Protein AF-A0A2E7HWZ7-F1 (afdb_monomer_lite)

Structure (mmCIF, N/CA/C/O backbone):
data_AF-A0A2E7HWZ7-F1
#
_entry.id   AF-A0A2E7HWZ7-F1
#
loop_
_atom_site.group_PDB
_atom_site.id
_atom_site.type_symbol
_atom_site.label_atom_id
_atom_site.label_alt_id
_atom_site.label_comp_id
_atom_site.label_asym_id
_atom_site.label_entity_id
_atom_site.label_seq_id
_atom_site.pdbx_PDB_ins_code
_atom_site.Cartn_x
_atom_site.Cartn_y
_atom_site.Cartn_z
_atom_site.occupancy
_atom_site.B_iso_or_equiv
_atom_site.auth_seq_id
_atom_site.auth_comp_id
_atom_site.auth_asym_id
_atom_site.auth_atom_id
_atom_site.pdbx_PDB_model_num
ATOM 1 N N . MET A 1 1 ? 28.395 -10.153 -19.623 1.00 35.53 1 MET A N 1
ATOM 2 C CA . MET A 1 1 ? 27.430 -10.235 -18.507 1.00 35.53 1 MET A CA 1
ATOM 3 C C . MET A 1 1 ? 26.573 -8.982 -18.585 1.00 35.53 1 MET A C 1
ATOM 5 O O . MET A 1 1 ? 27.119 -7.900 -18.436 1.00 35.53 1 MET A O 1
ATOM 9 N N . VAL A 1 2 ? 25.294 -9.094 -18.949 1.00 43.09 2 VAL A N 1
ATOM 10 C CA . VAL A 1 2 ? 24.379 -7.941 -18.939 1.00 43.09 2 VAL A CA 1
ATOM 11 C C . VAL A 1 2 ? 23.966 -7.719 -17.490 1.00 43.09 2 VAL A C 1
ATOM 13 O O . VAL A 1 2 ? 23.347 -8.595 -16.886 1.00 43.09 2 VAL A O 1
ATOM 16 N N . ALA A 1 3 ? 24.348 -6.576 -16.921 1.00 45.44 3 ALA A N 1
ATOM 17 C CA . ALA A 1 3 ? 23.726 -6.097 -15.699 1.00 45.44 3 ALA A CA 1
ATOM 18 C C . ALA A 1 3 ? 22.236 -5.924 -16.015 1.00 45.44 3 ALA A C 1
ATOM 20 O O . ALA A 1 3 ? 21.878 -5.119 -16.874 1.00 45.44 3 ALA A O 1
ATOM 21 N N . LYS A 1 4 ? 21.379 -6.745 -15.394 1.00 47.28 4 LYS A N 1
ATOM 22 C CA . LYS A 1 4 ? 19.930 -6.529 -15.424 1.00 47.28 4 LYS A CA 1
ATOM 23 C C . LYS A 1 4 ? 19.714 -5.095 -14.963 1.00 47.28 4 LYS A C 1
ATOM 25 O O . LYS A 1 4 ? 20.121 -4.771 -13.849 1.00 47.28 4 LYS A O 1
ATOM 30 N N . SER A 1 5 ? 19.145 -4.260 -15.832 1.00 48.75 5 SER A N 1
ATOM 31 C CA . SER A 1 5 ? 18.728 -2.909 -15.480 1.00 48.75 5 SER A CA 1
ATOM 32 C C . SER A 1 5 ? 18.062 -2.966 -14.113 1.00 48.75 5 SER A C 1
ATOM 34 O O . SER A 1 5 ? 17.180 -3.801 -13.900 1.00 48.75 5 SER A O 1
ATOM 36 N N . ILE A 1 6 ? 18.526 -2.139 -13.177 1.00 52.41 6 ILE A N 1
ATOM 37 C CA . ILE A 1 6 ? 17.752 -1.828 -11.982 1.00 52.41 6 ILE A CA 1
ATOM 38 C C . ILE A 1 6 ? 16.476 -1.209 -12.541 1.00 52.41 6 ILE A C 1
ATOM 40 O O . ILE A 1 6 ? 16.469 -0.048 -12.931 1.00 52.41 6 ILE A O 1
ATOM 44 N N . SER A 1 7 ? 15.436 -2.022 -12.719 1.00 58.12 7 SER A N 1
ATOM 45 C CA . SER A 1 7 ? 14.079 -1.533 -12.916 1.00 58.12 7 SER A CA 1
ATOM 46 C C . SER A 1 7 ? 13.859 -0.489 -11.827 1.00 58.12 7 SER A C 1
ATOM 48 O O . SER A 1 7 ? 14.233 -0.773 -10.693 1.00 58.12 7 SER A O 1
ATOM 50 N N . ASP A 1 8 ? 13.339 0.698 -12.139 1.00 65.56 8 ASP A N 1
ATOM 51 C CA . ASP A 1 8 ? 13.092 1.757 -11.154 1.00 65.56 8 ASP A CA 1
ATOM 52 C C . ASP A 1 8 ? 12.152 1.257 -10.041 1.00 65.56 8 ASP A C 1
ATOM 54 O O . ASP A 1 8 ? 10.927 1.395 -10.115 1.00 65.56 8 ASP A O 1
ATOM 58 N N . VAL A 1 9 ? 12.729 0.608 -9.02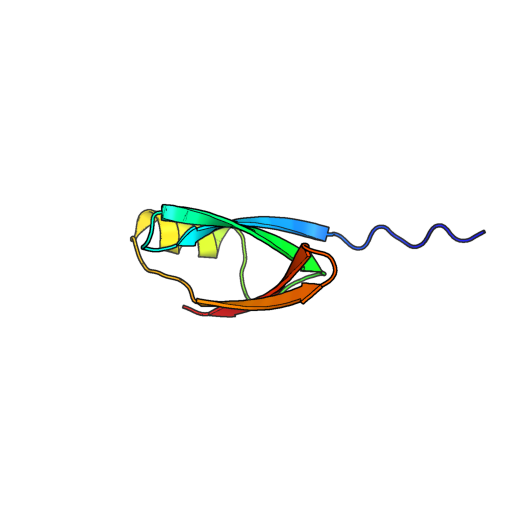6 1.00 69.06 9 VAL A N 1
ATOM 59 C CA . VAL A 1 9 ? 12.021 0.123 -7.849 1.00 69.06 9 VAL A CA 1
ATOM 60 C C . VAL A 1 9 ? 11.829 1.325 -6.949 1.00 69.06 9 VAL A C 1
ATOM 62 O O . VAL A 1 9 ? 12.771 1.824 -6.333 1.00 69.06 9 VAL A O 1
ATOM 65 N N . GLN A 1 10 ? 10.591 1.792 -6.870 1.00 83.00 10 GLN A N 1
ATOM 66 C CA . GLN A 1 10 ? 10.212 2.851 -5.946 1.00 83.00 10 GLN A CA 1
ATOM 67 C C . GLN A 1 10 ? 9.724 2.229 -4.641 1.00 83.00 10 GLN A C 1
ATOM 69 O O . GLN A 1 10 ? 9.121 1.155 -4.638 1.00 83.00 10 GLN A O 1
ATOM 74 N N . THR A 1 11 ? 9.978 2.905 -3.522 1.00 88.31 11 THR A N 1
ATOM 75 C CA . THR A 1 11 ? 9.449 2.496 -2.218 1.00 88.31 11 THR A CA 1
ATOM 76 C C . THR A 1 11 ? 8.566 3.582 -1.635 1.00 88.31 11 THR A C 1
ATOM 78 O O . THR A 1 11 ? 8.864 4.768 -1.760 1.00 88.31 11 THR A O 1
ATOM 81 N N . PHE A 1 12 ? 7.474 3.180 -0.990 1.00 87.38 12 PHE A N 1
ATOM 82 C CA . PHE A 1 12 ? 6.609 4.092 -0.247 1.00 87.38 12 PHE A CA 1
ATOM 83 C C . PHE A 1 12 ? 6.109 3.434 1.037 1.00 87.38 12 PHE A C 1
ATOM 85 O O . PHE A 1 12 ? 6.132 2.209 1.176 1.00 87.38 12 PHE A O 1
ATOM 92 N N . LYS A 1 13 ? 5.677 4.260 1.992 1.00 91.31 13 LYS A N 1
ATOM 93 C CA . LYS A 1 13 ? 5.156 3.807 3.281 1.00 91.31 13 LYS A CA 1
ATOM 94 C C . LYS A 1 13 ? 3.717 4.261 3.458 1.00 91.31 13 LYS A C 1
ATOM 96 O O . LYS A 1 13 ? 3.394 5.398 3.125 1.00 91.31 13 LYS A O 1
ATOM 101 N N . ILE A 1 14 ? 2.885 3.385 4.008 1.00 89.56 14 ILE A N 1
ATOM 102 C CA . ILE A 1 14 ? 1.516 3.701 4.420 1.00 89.56 14 ILE A CA 1
ATOM 103 C C . ILE A 1 14 ? 1.335 3.289 5.868 1.00 89.56 14 ILE A C 1
ATOM 105 O O . ILE A 1 14 ? 1.751 2.204 6.270 1.00 89.56 14 ILE A O 1
ATOM 109 N N . GLN A 1 15 ? 0.694 4.165 6.630 1.00 91.94 15 GLN A N 1
ATOM 110 C CA . GLN A 1 15 ? 0.219 3.859 7.965 1.00 91.94 15 GLN A CA 1
ATOM 111 C C . GLN A 1 15 ? -1.225 3.366 7.875 1.00 91.94 15 GLN A C 1
ATOM 113 O O . GLN A 1 15 ? -2.073 3.998 7.248 1.00 91.94 15 GLN A O 1
ATOM 118 N N . SER A 1 16 ? -1.492 2.221 8.485 1.00 90.25 16 SER A N 1
ATOM 119 C CA . SER A 1 16 ? -2.839 1.675 8.623 1.00 90.25 16 SER A CA 1
ATOM 120 C C . SER A 1 16 ? -3.630 2.386 9.730 1.00 90.25 16 SER A C 1
ATOM 122 O O . SER A 1 16 ? -3.039 3.069 10.573 1.00 90.25 16 SER A O 1
ATOM 124 N N . PRO A 1 17 ? -4.959 2.188 9.799 1.00 87.19 17 PRO A N 1
ATOM 125 C CA . PRO A 1 17 ? -5.779 2.740 10.879 1.00 87.19 17 PRO A CA 1
ATOM 126 C C . PRO A 1 17 ? -5.356 2.294 12.289 1.00 87.19 17 PRO A C 1
ATOM 128 O O . PRO A 1 17 ? -5.600 3.016 13.250 1.00 87.19 17 PRO A O 1
ATOM 131 N N . THR A 1 18 ? -4.704 1.133 12.427 1.00 92.81 18 THR A N 1
ATOM 132 C CA . THR A 1 18 ? -4.162 0.623 13.703 1.00 92.81 18 THR A CA 1
ATOM 133 C C . THR A 1 18 ? -2.819 1.256 14.080 1.00 92.81 18 THR A C 1
ATOM 135 O O . THR A 1 18 ? -2.305 1.006 15.167 1.00 92.81 18 THR A O 1
ATOM 138 N N . GLY A 1 19 ? -2.244 2.088 13.205 1.00 91.44 19 GLY A N 1
ATOM 139 C CA . GLY A 1 19 ? -0.942 2.724 13.399 1.00 91.44 19 GLY A CA 1
ATOM 140 C C . GLY A 1 19 ? 0.240 1.919 12.858 1.00 91.44 19 GLY A C 1
ATOM 141 O O . GLY A 1 19 ? 1.367 2.412 12.877 1.00 91.44 19 GLY A O 1
ATOM 142 N N . GLU A 1 20 ? 0.013 0.714 12.332 1.00 94.69 20 GLU A N 1
ATOM 143 C CA . GLU A 1 20 ? 1.078 -0.103 11.748 1.00 94.69 20 GLU A CA 1
ATOM 144 C C . GLU A 1 20 ? 1.558 0.502 10.427 1.00 94.69 20 GLU A C 1
ATOM 146 O O . GLU A 1 20 ? 0.746 0.862 9.569 1.00 94.69 20 GLU A O 1
ATOM 151 N N . ILE A 1 21 ? 2.879 0.595 10.258 1.00 94.06 21 ILE A N 1
ATOM 152 C CA . ILE A 1 21 ? 3.512 1.150 9.061 1.00 94.06 21 ILE A CA 1
ATOM 153 C C . ILE A 1 21 ? 3.947 0.010 8.143 1.00 94.06 21 ILE A C 1
ATOM 155 O O . ILE A 1 21 ? 4.819 -0.787 8.487 1.00 94.06 21 ILE A O 1
ATOM 159 N N . TYR A 1 22 ? 3.400 -0.004 6.933 1.00 93.38 22 TYR A N 1
ATOM 160 C CA . TYR A 1 22 ? 3.768 -0.930 5.871 1.00 93.38 22 TYR A CA 1
ATOM 161 C C . TYR A 1 22 ? 4.681 -0.237 4.866 1.00 93.38 22 TYR A C 1
ATOM 163 O O . TYR A 1 22 ? 4.397 0.879 4.431 1.00 93.38 22 TYR A O 1
ATOM 171 N N . SER A 1 23 ? 5.773 -0.901 4.483 1.00 94.44 23 SER A N 1
ATOM 172 C CA . SER A 1 23 ? 6.689 -0.429 3.443 1.00 94.44 23 SER A CA 1
ATOM 173 C C . SER A 1 23 ? 6.502 -1.271 2.187 1.00 94.44 23 SER A C 1
ATOM 175 O O . SER A 1 23 ? 6.705 -2.484 2.220 1.00 94.44 23 SER A O 1
ATOM 177 N N . PHE A 1 24 ? 6.132 -0.627 1.085 1.00 92.81 24 PHE A N 1
ATOM 178 C CA . PHE A 1 24 ? 5.857 -1.275 -0.192 1.00 92.81 24 PHE A CA 1
ATOM 179 C C . PHE A 1 24 ? 6.941 -0.966 -1.216 1.00 92.81 24 PHE A C 1
ATOM 181 O O . PHE A 1 24 ? 7.435 0.160 -1.285 1.00 92.81 24 PHE A O 1
ATOM 188 N N . GLN A 1 25 ? 7.272 -1.962 -2.032 1.00 92.56 25 GLN A N 1
ATOM 189 C CA . GLN A 1 25 ? 8.017 -1.801 -3.275 1.00 92.56 25 GLN A CA 1
ATOM 190 C C . GLN A 1 25 ? 7.050 -1.705 -4.453 1.00 92.56 25 GLN A C 1
ATOM 192 O O . GLN A 1 25 ? 6.007 -2.359 -4.465 1.00 92.56 25 GLN A O 1
ATOM 197 N N . VAL A 1 26 ? 7.418 -0.920 -5.459 1.00 88.31 26 VAL A N 1
ATOM 198 C CA . VAL A 1 26 ? 6.672 -0.759 -6.705 1.00 88.31 26 VAL A CA 1
ATOM 199 C C . VAL A 1 26 ? 7.605 -0.988 -7.874 1.00 88.31 26 VAL A C 1
ATOM 201 O O . VAL A 1 26 ? 8.658 -0.359 -7.958 1.00 88.31 26 VAL A O 1
ATOM 204 N N . ASN A 1 27 ? 7.174 -1.835 -8.803 1.00 85.25 27 ASN A N 1
ATOM 205 C CA . ASN A 1 27 ? 7.849 -2.031 -10.076 1.00 85.25 27 ASN A CA 1
ATOM 206 C C . ASN A 1 27 ? 7.072 -1.278 -11.162 1.00 85.25 27 ASN A C 1
ATOM 208 O O . ASN A 1 27 ? 6.037 -1.754 -11.625 1.00 85.25 27 ASN A O 1
ATOM 212 N N . GLY A 1 28 ? 7.562 -0.102 -11.558 1.00 80.81 28 GLY A N 1
ATOM 213 C CA . GLY A 1 28 ? 6.911 0.736 -12.570 1.00 80.81 28 GLY A CA 1
ATOM 214 C C . GLY A 1 28 ? 5.727 1.552 -12.036 1.00 80.81 28 GLY A C 1
ATOM 215 O O . GLY A 1 28 ? 5.709 1.959 -10.879 1.00 80.81 28 GLY A O 1
ATOM 216 N N . PHE A 1 29 ? 4.749 1.847 -12.893 1.00 81.31 29 PHE A N 1
ATOM 217 C CA . PHE A 1 29 ? 3.579 2.655 -12.536 1.00 81.31 29 PHE A CA 1
ATOM 218 C C . PHE A 1 29 ? 2.381 1.769 -12.167 1.00 81.31 29 PHE A C 1
ATOM 220 O O . PHE A 1 29 ? 1.972 0.926 -12.961 1.00 81.31 29 PHE A O 1
ATOM 227 N N . ILE A 1 30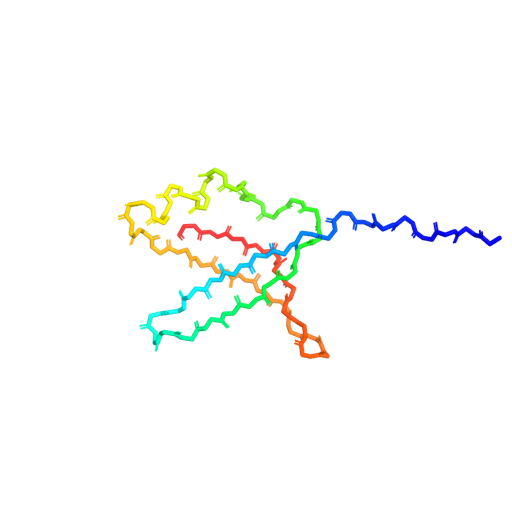 ? 1.791 1.987 -10.985 1.00 83.44 30 ILE A N 1
ATOM 228 C CA . ILE A 1 30 ? 0.656 1.196 -10.454 1.00 83.44 30 ILE A CA 1
ATOM 229 C C . ILE A 1 30 ? -0.647 2.000 -10.319 1.00 83.44 30 ILE A C 1
ATOM 231 O O . ILE A 1 30 ? -1.513 1.664 -9.510 1.00 83.44 30 ILE A O 1
ATOM 235 N N . GLY A 1 31 ? -0.784 3.068 -11.109 1.00 77.12 31 GLY A N 1
ATOM 236 C CA . GLY A 1 31 ? -1.984 3.908 -11.144 1.00 77.12 31 GLY A CA 1
ATOM 237 C C . GLY A 1 31 ? -1.942 5.137 -10.237 1.00 77.12 31 GLY A C 1
ATOM 238 O O . GLY A 1 31 ? -2.891 5.907 -10.256 1.00 77.12 31 GLY A O 1
ATOM 239 N N . PHE A 1 32 ? -0.862 5.351 -9.480 1.00 80.06 32 PHE A N 1
ATOM 240 C CA . PHE A 1 32 ? -0.720 6.485 -8.561 1.00 80.06 32 PHE A CA 1
ATOM 241 C C . PHE A 1 32 ? 0.622 7.191 -8.735 1.00 80.06 32 PHE A C 1
ATOM 243 O O . PHE A 1 32 ? 1.655 6.556 -8.959 1.00 80.06 32 PHE A O 1
ATOM 250 N N . THR A 1 33 ? 0.599 8.517 -8.612 1.00 82.56 33 THR A N 1
ATOM 251 C CA . THR A 1 33 ? 1.796 9.366 -8.571 1.00 82.56 33 THR A CA 1
ATOM 252 C C . THR A 1 33 ? 2.058 9.833 -7.136 1.00 82.56 33 THR A C 1
ATOM 254 O O . THR A 1 33 ? 1.128 9.866 -6.323 1.00 82.56 33 THR A O 1
ATOM 257 N N . PRO A 1 34 ? 3.291 10.256 -6.802 1.00 81.00 34 PRO A N 1
ATOM 258 C CA . PRO A 1 34 ? 3.587 10.828 -5.488 1.00 81.00 34 PRO A CA 1
ATOM 259 C C . PRO A 1 34 ? 2.680 12.011 -5.118 1.00 81.00 34 PRO A C 1
ATOM 261 O O . PRO A 1 34 ? 2.269 12.131 -3.967 1.00 81.00 34 PRO A O 1
ATOM 264 N N . SER A 1 35 ? 2.327 12.859 -6.090 1.00 84.88 35 SER A N 1
ATOM 265 C CA . SER A 1 35 ? 1.420 13.994 -5.878 1.00 84.88 35 SER A CA 1
ATOM 266 C C . SER A 1 35 ? 0.011 13.548 -5.484 1.00 84.88 35 SER A C 1
ATOM 268 O O . SER A 1 35 ? -0.566 14.138 -4.578 1.00 84.88 35 SER A O 1
ATOM 270 N N . HIS A 1 36 ? -0.505 12.482 -6.103 1.00 85.31 36 HIS A N 1
ATOM 271 C CA . HIS A 1 36 ? -1.823 11.925 -5.784 1.00 85.31 36 HIS A CA 1
ATOM 272 C C . HIS A 1 36 ? -1.844 11.348 -4.358 1.00 85.31 36 HIS A C 1
ATOM 274 O O . HIS A 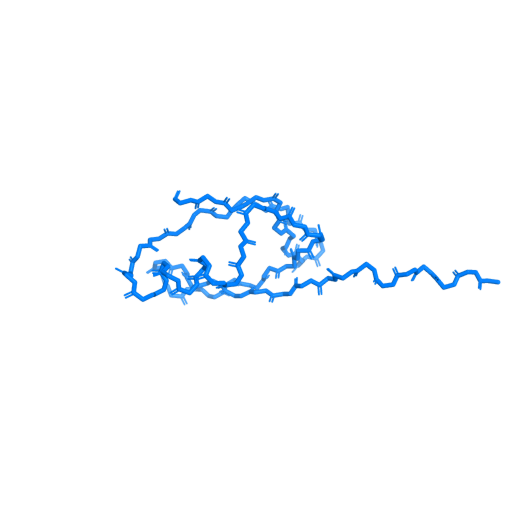1 36 ? -2.726 11.655 -3.568 1.00 85.31 36 HIS A O 1
ATOM 280 N N . ILE A 1 37 ? -0.806 10.600 -3.961 1.00 84.31 37 ILE A N 1
ATOM 281 C CA . ILE A 1 37 ? -0.681 10.105 -2.576 1.00 84.31 37 ILE A CA 1
ATOM 282 C C . ILE A 1 37 ? -0.612 11.263 -1.574 1.00 84.31 37 ILE A C 1
ATOM 284 O O . ILE A 1 37 ? -1.229 11.207 -0.511 1.00 84.31 37 ILE A O 1
ATOM 288 N N . LYS A 1 38 ? 0.119 12.331 -1.910 1.00 86.44 38 LYS A N 1
ATOM 289 C CA . LYS A 1 38 ? 0.221 13.518 -1.058 1.00 86.44 38 LYS A CA 1
ATOM 290 C C . LYS A 1 38 ? -1.125 14.225 -0.889 1.00 86.44 38 LYS A C 1
ATOM 292 O O . LYS A 1 38 ? -1.399 14.731 0.193 1.00 86.44 38 LYS A O 1
ATOM 297 N N . GLU A 1 39 ? -1.966 14.243 -1.918 1.00 90.25 39 GLU A N 1
ATOM 298 C CA . GLU A 1 39 ? -3.326 14.778 -1.826 1.00 90.25 39 GLU A CA 1
ATOM 299 C C . GLU A 1 39 ? -4.156 14.019 -0.783 1.00 90.25 39 GLU A C 1
ATOM 301 O O . GLU A 1 39 ? -4.685 14.642 0.135 1.00 90.25 39 GLU A O 1
ATOM 306 N N . HIS A 1 40 ? -4.176 12.685 -0.840 1.00 90.38 40 HIS A N 1
ATOM 307 C CA . HIS A 1 40 ? -4.864 11.846 0.154 1.00 90.38 40 HIS A CA 1
ATOM 308 C C . HIS A 1 40 ? -4.327 12.059 1.574 1.00 90.38 40 HIS A C 1
ATOM 310 O O . HIS A 1 40 ? -5.096 12.119 2.531 1.00 90.38 40 HIS A O 1
ATOM 316 N N . GLN A 1 41 ? -3.011 12.252 1.723 1.00 86.00 41 GLN A N 1
ATOM 317 C CA . GLN A 1 41 ? -2.405 12.577 3.018 1.00 86.00 41 GLN A CA 1
ATOM 318 C C . GLN A 1 41 ? -2.875 13.927 3.572 1.00 86.00 41 GLN A C 1
ATOM 320 O O . GLN A 1 41 ? -3.099 14.043 4.773 1.00 86.00 41 GLN A O 1
ATOM 325 N N . VAL A 1 42 ? -3.012 14.945 2.718 1.00 90.62 42 VAL A N 1
ATOM 326 C CA . VAL A 1 42 ? -3.457 16.287 3.127 1.00 90.62 42 VAL A CA 1
ATOM 327 C C . VAL A 1 42 ? -4.952 16.303 3.438 1.00 90.62 42 VAL A C 1
ATOM 329 O O . VAL A 1 42 ? -5.363 16.957 4.393 1.00 90.62 42 VAL A O 1
ATOM 332 N N . THR A 1 43 ? -5.766 15.588 2.659 1.00 91.44 43 THR A N 1
ATOM 333 C CA . THR A 1 43 ? -7.223 15.533 2.855 1.00 91.44 43 THR A CA 1
ATOM 334 C C . THR A 1 43 ? -7.646 14.550 3.946 1.00 91.44 43 THR A C 1
ATOM 336 O O . THR A 1 43 ? -8.786 14.605 4.400 1.00 91.44 43 THR A O 1
ATOM 339 N N . GLY A 1 44 ? -6.750 13.658 4.378 1.00 88.19 44 GLY A N 1
ATOM 340 C CA . GLY A 1 44 ? -7.076 12.571 5.300 1.00 88.19 44 GLY A CA 1
ATOM 341 C C . GLY A 1 44 ? -7.908 11.459 4.654 1.00 88.19 44 GLY A C 1
ATOM 342 O O . GLY A 1 44 ? -8.519 10.664 5.368 1.00 88.19 44 GLY A O 1
ATOM 343 N N . SER A 1 45 ? -7.949 11.399 3.320 1.00 90.12 45 SER A N 1
ATOM 344 C CA . SER A 1 45 ? -8.677 10.359 2.591 1.00 90.12 45 SER A CA 1
ATOM 345 C C . SER A 1 45 ? -7.844 9.073 2.564 1.00 90.12 45 SER A C 1
ATOM 347 O O . SER A 1 45 ? -6.673 9.124 2.18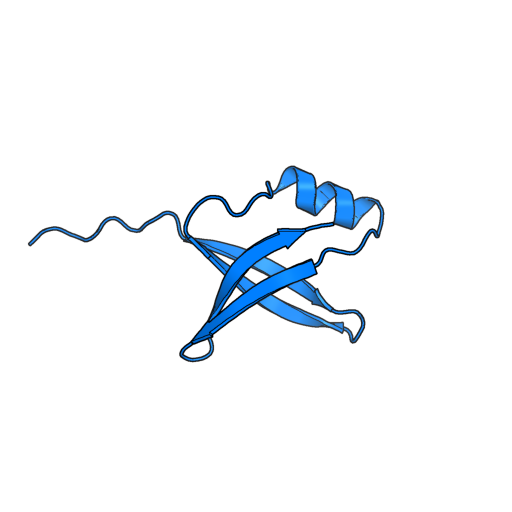0 1.00 90.12 45 SER A O 1
ATOM 349 N N . PRO A 1 46 ? -8.391 7.913 2.969 1.00 90.94 46 PRO A N 1
ATOM 350 C CA . PRO A 1 46 ? -7.653 6.658 2.902 1.00 90.94 46 PRO A CA 1
ATOM 351 C C . PRO A 1 46 ? -7.356 6.271 1.446 1.00 90.94 46 PRO A C 1
ATOM 353 O O . PRO A 1 46 ? -7.912 6.835 0.510 1.00 90.94 46 PRO A O 1
ATOM 356 N N . VAL A 1 47 ? -6.455 5.305 1.274 1.00 90.62 47 VAL A N 1
ATOM 357 C CA . VAL A 1 47 ? -6.227 4.611 0.001 1.00 90.62 47 VAL A CA 1
ATOM 358 C C . VAL A 1 47 ? -6.179 3.113 0.262 1.00 90.62 47 VAL A C 1
ATOM 360 O O . VAL A 1 47 ? -5.734 2.661 1.321 1.00 90.62 47 VAL A O 1
ATOM 363 N N . THR A 1 48 ? -6.581 2.327 -0.727 1.00 92.25 48 THR A N 1
ATOM 364 C CA . THR A 1 48 ? -6.487 0.870 -0.708 1.00 92.25 48 THR A CA 1
ATOM 365 C C . THR A 1 48 ? -5.299 0.409 -1.546 1.00 92.25 48 THR A C 1
ATOM 367 O O . THR A 1 48 ? -5.216 0.672 -2.745 1.00 92.25 48 THR A O 1
ATOM 370 N N . VAL A 1 49 ? -4.380 -0.341 -0.931 1.00 91.88 49 VAL A N 1
ATOM 371 C CA . VAL A 1 49 ? -3.224 -0.930 -1.625 1.00 91.88 49 VAL A CA 1
ATOM 372 C C . VAL A 1 49 ? -3.414 -2.428 -1.791 1.00 91.88 49 VAL A C 1
ATOM 374 O O . VAL A 1 49 ? -3.503 -3.171 -0.815 1.00 91.88 49 VAL A O 1
ATOM 377 N N . ARG A 1 50 ? -3.413 -2.895 -3.042 1.00 93.50 50 ARG A N 1
ATOM 378 C CA . ARG A 1 50 ? -3.319 -4.323 -3.365 1.00 93.50 50 ARG A CA 1
ATOM 379 C C . ARG A 1 50 ? -1.861 -4.692 -3.569 1.00 93.50 50 ARG A C 1
ATOM 381 O O . ARG A 1 50 ? -1.170 -4.097 -4.400 1.00 93.50 50 ARG A O 1
ATOM 388 N N . TYR A 1 51 ? -1.406 -5.709 -2.853 1.00 94.31 51 TYR A N 1
ATOM 389 C CA . TYR A 1 51 ? -0.012 -6.130 -2.864 1.00 94.31 51 TYR A CA 1
ATOM 390 C C . TYR A 1 51 ? 0.135 -7.651 -2.912 1.00 94.31 51 TYR A C 1
ATOM 392 O O . TYR A 1 51 ? -0.793 -8.395 -2.598 1.00 94.31 51 TYR A O 1
ATOM 400 N N . ILE A 1 52 ? 1.328 -8.094 -3.298 1.00 94.88 52 ILE A N 1
ATOM 401 C CA . ILE A 1 52 ? 1.796 -9.474 -3.182 1.00 94.88 52 ILE A CA 1
ATOM 402 C C . ILE A 1 52 ? 2.852 -9.501 -2.076 1.00 94.88 52 ILE A C 1
ATOM 404 O O . ILE A 1 52 ? 3.749 -8.659 -2.065 1.00 94.88 52 ILE A O 1
ATOM 408 N N . SER A 1 53 ? 2.748 -10.454 -1.150 1.00 95.19 53 SER A N 1
ATOM 409 C CA . SER A 1 53 ? 3.773 -10.700 -0.130 1.00 95.19 53 SER A CA 1
ATOM 410 C C . SER A 1 53 ? 4.667 -11.854 -0.573 1.00 95.19 53 SER A C 1
ATOM 412 O O . SER A 1 53 ? 4.169 -12.934 -0.888 1.00 95.19 53 SER A O 1
ATOM 414 N N . SER A 1 54 ? 5.978 -11.630 -0.625 1.00 91.44 54 SER A N 1
ATOM 415 C CA . SER A 1 54 ? 6.964 -12.658 -0.966 1.00 91.44 54 SER A CA 1
ATOM 416 C C . SER A 1 54 ? 8.268 -12.390 -0.229 1.00 91.44 54 SER A C 1
ATOM 418 O O . SER A 1 54 ? 8.785 -11.280 -0.296 1.00 91.44 54 SER A O 1
ATOM 420 N N . ASN A 1 55 ? 8.805 -13.387 0.482 1.00 92.12 55 ASN A N 1
ATOM 421 C CA . ASN A 1 55 ? 10.057 -13.267 1.247 1.00 92.12 55 ASN A CA 1
ATOM 422 C C . ASN A 1 55 ? 10.107 -12.017 2.153 1.00 92.12 55 ASN A C 1
ATOM 424 O O . ASN A 1 55 ? 11.091 -11.282 2.144 1.00 92.12 55 ASN A O 1
ATOM 428 N N . ASN A 1 56 ? 9.021 -11.737 2.886 1.00 90.31 56 ASN A N 1
ATOM 429 C CA . ASN A 1 56 ? 8.865 -10.547 3.739 1.00 90.31 56 ASN A CA 1
ATOM 430 C C . ASN A 1 56 ? 8.913 -9.193 3.001 1.00 90.31 56 ASN A C 1
ATOM 432 O O . ASN A 1 56 ? 8.971 -8.144 3.642 1.00 90.31 56 ASN A O 1
ATOM 436 N N . VAL A 1 57 ? 8.839 -9.193 1.670 1.00 92.38 57 VAL A N 1
ATOM 437 C CA . VAL A 1 57 ? 8.715 -7.990 0.847 1.00 92.38 57 VAL A CA 1
ATOM 438 C C . VAL A 1 57 ? 7.269 -7.834 0.398 1.00 92.38 57 VAL A C 1
ATOM 440 O O . VAL A 1 57 ? 6.666 -8.764 -0.142 1.00 92.38 57 VAL A O 1
ATOM 443 N N . LEU A 1 58 ? 6.719 -6.636 0.597 1.00 95.31 58 LEU A N 1
ATOM 444 C CA . LEU A 1 58 ? 5.398 -6.264 0.106 1.00 95.31 58 LEU A CA 1
ATOM 445 C C . LEU A 1 58 ? 5.549 -5.536 -1.228 1.00 95.31 58 LEU A C 1
ATOM 447 O O . LEU A 1 58 ? 6.093 -4.435 -1.284 1.00 95.31 58 LEU A O 1
ATOM 451 N N . ILE A 1 59 ? 5.070 -6.147 -2.306 1.00 93.69 59 ILE A N 1
ATOM 452 C CA . ILE A 1 59 ? 5.130 -5.582 -3.655 1.00 93.69 59 ILE A CA 1
ATOM 453 C C . ILE A 1 59 ? 3.745 -5.050 -4.002 1.00 93.69 59 ILE A C 1
ATOM 455 O O . ILE A 1 59 ? 2.815 -5.829 -4.218 1.00 93.69 59 ILE A O 1
ATOM 459 N N . ALA A 1 60 ? 3.588 -3.730 -4.039 1.00 93.00 60 ALA A N 1
ATOM 460 C CA . ALA A 1 60 ? 2.337 -3.103 -4.433 1.00 93.00 60 ALA A CA 1
ATOM 461 C C . ALA A 1 60 ? 2.109 -3.282 -5.941 1.00 93.00 60 ALA A C 1
ATOM 463 O O . ALA A 1 60 ? 2.995 -3.060 -6.763 1.00 93.00 60 ALA A O 1
ATOM 464 N N . THR A 1 61 ? 0.894 -3.699 -6.288 1.00 92.06 61 THR A N 1
ATOM 465 C CA . THR A 1 61 ? 0.474 -3.999 -7.668 1.00 92.06 61 THR A CA 1
ATOM 466 C C . THR A 1 61 ? -0.598 -3.038 -8.162 1.00 92.06 61 THR A C 1
ATOM 468 O O . THR A 1 61 ? -0.738 -2.837 -9.365 1.00 92.06 61 THR A O 1
ATOM 471 N N . LYS A 1 62 ? -1.356 -2.438 -7.238 1.00 90.00 62 LYS A N 1
ATOM 472 C CA . LYS A 1 62 ? -2.380 -1.438 -7.529 1.00 90.00 62 LYS A CA 1
ATOM 473 C C . LYS A 1 62 ? -2.647 -0.592 -6.289 1.00 90.00 62 LYS A C 1
ATOM 475 O O . LYS A 1 62 ? -2.705 -1.138 -5.186 1.00 90.00 62 LYS A O 1
ATOM 480 N N . ILE A 1 63 ? -2.859 0.701 -6.490 1.00 90.12 63 ILE A N 1
ATOM 481 C CA . ILE A 1 63 ? -3.434 1.599 -5.485 1.00 90.12 63 ILE A CA 1
ATOM 482 C C . ILE A 1 63 ? -4.777 2.095 -6.029 1.00 90.12 63 ILE A C 1
ATOM 484 O O . ILE A 1 63 ? -4.921 2.283 -7.239 1.00 90.12 63 ILE A O 1
ATOM 488 N N . THR A 1 64 ? -5.770 2.216 -5.157 1.00 90.50 64 THR A N 1
ATOM 489 C CA . THR A 1 64 ? -7.05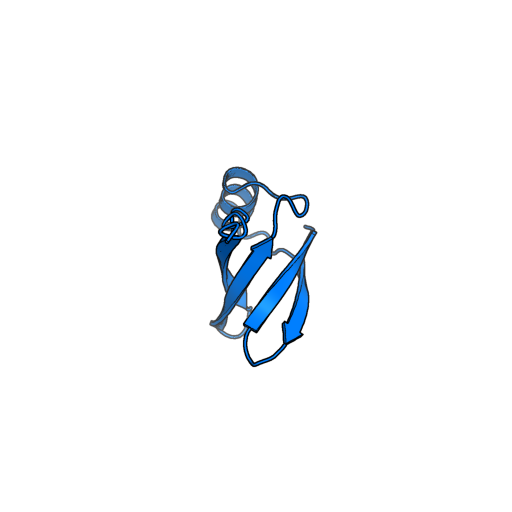9 2.859 -5.435 1.00 90.50 64 THR A CA 1
ATOM 490 C C . THR A 1 64 ? -7.422 3.782 -4.287 1.00 90.50 64 THR A C 1
ATOM 492 O O . THR A 1 64 ? -6.978 3.557 -3.162 1.00 90.50 64 THR A O 1
ATOM 495 N N . ASP A 1 65 ? -8.238 4.781 -4.582 1.00 89.38 65 ASP A N 1
ATOM 496 C CA . ASP A 1 65 ? -8.951 5.606 -3.607 1.00 89.38 65 ASP A CA 1
ATOM 497 C C . ASP A 1 65 ? -9.825 4.764 -2.658 1.00 89.38 65 ASP A C 1
ATOM 499 O O . ASP A 1 65 ? -10.234 3.638 -3.052 1.00 89.38 65 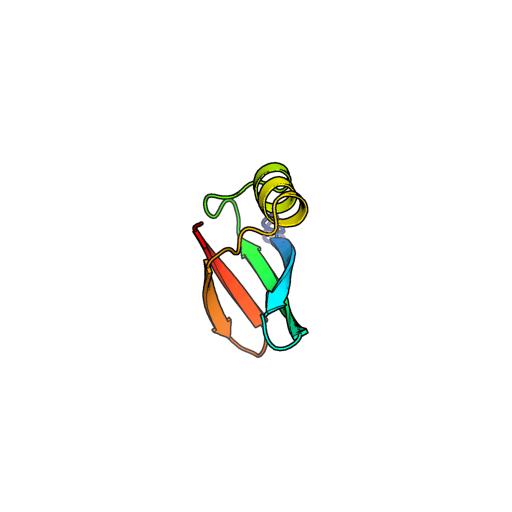ASP A O 1
#

pLDDT: mean 84.19, std 14.15, range [35.53, 95.31]

Foldseek 3Di:
DDDDPPQPWDWDWDQDPVRDIDIETERPDAPDDPVRVVVCVVVVNDKDFDFDADPNHTYTNHIGD

Sequence (65 aa):
MVAKSISDVQTFKIQSPTGEIYSFQVNGFIGFTPSHIKEHQVTGSPVTVRYISSNNVLIATKITD

Radius of gyration: 13.3 Å; chains: 1; bounding box: 36×30×33 Å

Secondary structure (DSSP, 8-state):
--------EEEEEEE-TTSPEEEEEEES--S--HHHHHHHHHHT---EEEEEEETTEEEEEEEE-